Protein AF-A0A955YA47-F1 (afdb_monomer)

pLDDT: mean 92.35, std 8.08, range [53.62, 98.0]

Foldseek 3Di:
DDFDFPQKDFDAWQDDDPQKTKTWIAGVVRHIKIKIWGNDLADDPVRQVVQVVVLVVQCVPPDPPRWHWDDWGAGHNRIIITITHDDDHDPVVD

Secondary structure (DSSP, 8-state):
-----TTEEEEEEEEEETTEEEEEEEETT--EEEEEEESSSS--HHHHHHHHHHHHHHHH---TTSPPEEEEEEETTTEEEEEE---S--GGG-

Structure (mmCIF, N/CA/C/O backbone):
data_AF-A0A955YA47-F1
#
_entry.id   AF-A0A955YA47-F1
#
loop_
_atom_site.group_PDB
_atom_site.id
_atom_site.type_symbol
_atom_site.label_atom_id
_atom_site.label_alt_id
_atom_site.label_comp_id
_atom_site.label_asym_id
_atom_site.label_entity_id
_atom_site.label_seq_id
_atom_site.pdbx_PDB_ins_code
_atom_site.Cartn_x
_atom_site.Cartn_y
_atom_site.Cartn_z
_atom_site.occupancy
_atom_site.B_iso_or_equiv
_atom_site.auth_seq_id
_atom_site.auth_comp_id
_atom_site.auth_asym_id
_atom_site.auth_atom_id
_atom_site.pdbx_PDB_model_num
ATOM 1 N N . MET A 1 1 ? 14.427 5.284 -3.177 1.00 75.25 1 MET A N 1
ATOM 2 C CA . MET A 1 1 ? 13.703 5.385 -4.463 1.00 75.25 1 MET A CA 1
ATOM 3 C C . MET A 1 1 ? 12.269 4.958 -4.212 1.00 75.25 1 MET A C 1
ATOM 5 O O . MET A 1 1 ? 12.086 4.001 -3.468 1.00 75.25 1 MET A O 1
ATOM 9 N N . PHE A 1 2 ? 11.280 5.683 -4.733 1.00 89.94 2 PHE A N 1
ATOM 10 C CA . PHE A 1 2 ? 9.874 5.306 -4.567 1.00 89.94 2 PHE A CA 1
ATOM 11 C C . PHE A 1 2 ? 9.487 4.155 -5.508 1.00 89.94 2 PHE A C 1
ATOM 13 O O . PHE A 1 2 ? 10.108 4.028 -6.567 1.00 89.94 2 PHE A O 1
ATOM 20 N N . PRO A 1 3 ? 8.506 3.312 -5.135 1.00 91.69 3 PRO A N 1
ATOM 21 C CA . PRO A 1 3 ? 7.986 2.297 -6.041 1.00 91.69 3 PRO A CA 1
ATOM 22 C C . PRO A 1 3 ? 7.235 2.957 -7.201 1.00 91.69 3 PRO A C 1
ATOM 24 O O . PRO A 1 3 ? 6.561 3.971 -7.017 1.00 91.69 3 PRO A O 1
ATOM 27 N N . ASP A 1 4 ? 7.339 2.357 -8.383 1.00 94.25 4 ASP A N 1
ATOM 28 C CA . ASP A 1 4 ? 6.528 2.719 -9.543 1.00 94.25 4 ASP A CA 1
ATOM 29 C C . ASP A 1 4 ? 5.209 1.947 -9.478 1.00 94.25 4 ASP A C 1
ATOM 31 O O . ASP A 1 4 ? 5.168 0.758 -9.795 1.00 94.25 4 ASP A O 1
ATOM 35 N N . VAL A 1 5 ? 4.158 2.603 -8.981 1.00 96.31 5 VAL A N 1
ATOM 36 C CA . VAL A 1 5 ? 2.820 2.020 -8.841 1.00 96.31 5 VAL A CA 1
ATOM 37 C C . VAL A 1 5 ? 1.913 2.642 -9.907 1.00 96.31 5 VAL A C 1
ATOM 39 O O . VAL A 1 5 ? 1.643 3.843 -9.834 1.00 96.31 5 VAL A O 1
ATOM 42 N N . PRO A 1 6 ? 1.414 1.863 -10.885 1.00 96.00 6 PRO A N 1
ATOM 43 C CA . PRO A 1 6 ? 0.661 2.406 -12.011 1.00 96.00 6 PRO A CA 1
ATOM 44 C C . PRO A 1 6 ? -0.543 3.250 -11.584 1.00 96.00 6 PRO A C 1
ATOM 46 O O . PRO A 1 6 ? -1.386 2.797 -10.810 1.00 96.00 6 PRO A O 1
ATOM 49 N N . GLY A 1 7 ? -0.633 4.470 -12.118 1.00 96.81 7 GLY A N 1
ATOM 50 C CA . GLY A 1 7 ? -1.716 5.411 -11.813 1.00 96.81 7 GLY A CA 1
ATOM 51 C C . GLY A 1 7 ? -1.551 6.179 -10.499 1.00 96.81 7 GLY A C 1
ATOM 52 O O . GLY A 1 7 ? -2.488 6.866 -10.097 1.00 96.81 7 GLY A O 1
ATOM 53 N N . TYR A 1 8 ? -0.388 6.084 -9.842 1.00 97.56 8 TYR A N 1
ATOM 54 C CA . TYR A 1 8 ? -0.103 6.799 -8.602 1.00 97.56 8 TYR A CA 1
ATOM 55 C C . TYR A 1 8 ? 1.245 7.495 -8.625 1.00 97.56 8 TYR A C 1
ATOM 57 O O . TYR A 1 8 ? 2.250 6.960 -9.090 1.00 97.56 8 TYR A O 1
ATOM 65 N N . ARG A 1 9 ? 1.282 8.670 -8.005 1.00 97.81 9 ARG A N 1
ATOM 66 C CA . ARG A 1 9 ? 2.508 9.421 -7.765 1.00 97.81 9 ARG A CA 1
ATOM 67 C C . ARG A 1 9 ? 2.838 9.390 -6.281 1.00 97.81 9 ARG A C 1
ATOM 69 O O . ARG A 1 9 ? 2.174 10.038 -5.472 1.00 97.81 9 ARG A O 1
ATOM 76 N N . VAL A 1 10 ? 3.872 8.631 -5.929 1.00 97.44 10 VAL A N 1
ATOM 77 C CA . VAL A 1 10 ? 4.361 8.504 -4.550 1.00 97.44 10 VAL A CA 1
ATOM 78 C C . VAL A 1 10 ? 5.076 9.786 -4.122 1.00 97.44 10 VAL A C 1
ATOM 80 O O . VAL A 1 10 ? 5.903 10.313 -4.865 1.00 97.44 10 VAL A O 1
ATOM 83 N N . GLN A 1 11 ? 4.750 10.289 -2.931 1.00 96.75 11 GLN A N 1
ATOM 84 C CA . GLN A 1 11 ? 5.234 11.578 -2.424 1.00 96.75 11 GLN A CA 1
ATOM 85 C C . GLN A 1 11 ? 6.151 11.431 -1.207 1.00 96.75 11 GLN A C 1
ATOM 87 O O . GLN A 1 11 ? 7.174 12.104 -1.122 1.00 96.75 11 GLN A O 1
ATOM 92 N N . GLU A 1 12 ? 5.795 10.563 -0.260 1.00 95.81 12 GLU A N 1
ATOM 93 C CA . GLU A 1 12 ? 6.459 10.489 1.046 1.00 95.81 12 GLU A CA 1
ATOM 94 C C . GLU A 1 12 ? 6.369 9.072 1.620 1.00 95.81 12 GLU A C 1
ATOM 96 O O . GLU A 1 12 ? 5.342 8.409 1.489 1.00 95.81 12 GLU A O 1
ATOM 101 N N . CYS A 1 13 ? 7.431 8.608 2.282 1.00 94.94 13 CYS A N 1
ATOM 102 C CA . CYS A 1 13 ? 7.397 7.397 3.099 1.00 94.94 13 CYS A CA 1
ATOM 103 C C . CYS A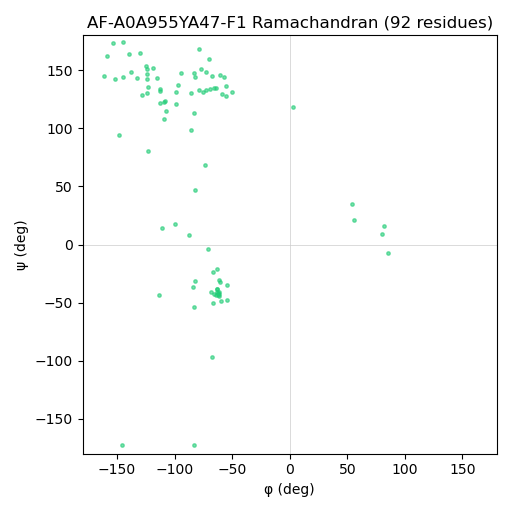 1 13 ? 6.841 7.740 4.484 1.00 94.94 13 CYS A C 1
ATOM 105 O O . CYS A 1 13 ? 7.492 8.450 5.243 1.00 94.94 13 CYS A O 1
ATOM 107 N N . LEU A 1 14 ? 5.654 7.228 4.809 1.00 93.44 14 LEU A N 1
ATOM 108 C CA . LEU A 1 14 ? 4.991 7.476 6.090 1.00 93.44 14 LEU A CA 1
ATOM 109 C C . LEU A 1 14 ? 5.483 6.529 7.182 1.00 93.44 14 LEU A C 1
ATOM 111 O O . LEU A 1 14 ? 5.561 6.920 8.341 1.00 93.44 14 LEU A O 1
ATOM 115 N N . HIS A 1 15 ? 5.765 5.271 6.832 1.00 91.88 15 HIS A N 1
ATOM 116 C CA . HIS A 1 15 ? 6.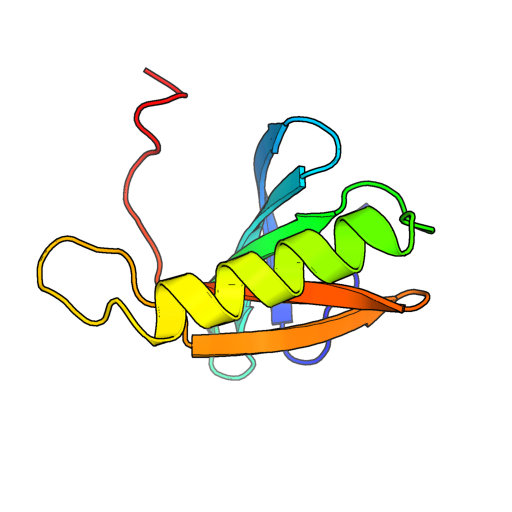177 4.263 7.804 1.00 91.88 15 HIS A CA 1
ATOM 117 C C . HIS A 1 15 ? 6.875 3.077 7.136 1.00 91.88 15 HIS A C 1
ATOM 119 O O . HIS A 1 15 ? 6.463 2.636 6.062 1.00 91.88 15 HIS A O 1
ATOM 125 N N . THR A 1 16 ? 7.861 2.507 7.827 1.00 92.31 16 THR A N 1
ATOM 126 C CA . THR A 1 16 ? 8.584 1.305 7.398 1.00 92.31 16 THR A CA 1
ATOM 127 C C . THR A 1 16 ? 8.576 0.279 8.522 1.00 92.31 16 THR A C 1
ATOM 129 O O . THR A 1 16 ? 8.962 0.585 9.647 1.00 92.31 16 THR A O 1
ATOM 132 N N . SER A 1 17 ? 8.165 -0.946 8.207 1.00 90.06 17 SER A N 1
ATOM 133 C CA . SER A 1 17 ? 8.190 -2.099 9.108 1.00 90.06 17 SER A CA 1
ATOM 134 C C . SER A 1 17 ? 8.426 -3.345 8.265 1.00 90.06 17 SER A C 1
ATOM 136 O O . SER A 1 17 ? 7.487 -3.880 7.685 1.00 90.06 17 SER A O 1
ATOM 138 N N . ASP A 1 18 ? 9.689 -3.753 8.131 1.00 88.38 18 ASP A N 1
ATOM 139 C CA . ASP A 1 18 ? 10.115 -4.799 7.195 1.00 88.38 18 ASP A CA 1
ATOM 140 C C . ASP A 1 18 ? 9.259 -6.085 7.309 1.00 88.38 18 ASP A C 1
ATOM 142 O O . ASP A 1 18 ? 9.004 -6.548 8.423 1.00 88.38 18 ASP A O 1
ATOM 146 N N . PRO A 1 19 ? 8.761 -6.654 6.189 1.00 93.50 19 PRO A N 1
ATOM 147 C CA . PRO A 1 19 ? 8.998 -6.260 4.794 1.00 93.50 19 PRO A CA 1
ATOM 148 C C . PRO A 1 19 ? 8.045 -5.183 4.261 1.00 93.50 19 PRO A C 1
ATOM 150 O O . PRO A 1 19 ? 8.024 -4.923 3.063 1.00 93.50 19 PRO A O 1
ATOM 153 N N . ARG A 1 20 ? 7.215 -4.573 5.103 1.00 94.94 20 ARG A N 1
ATOM 154 C CA . ARG A 1 20 ? 6.115 -3.676 4.731 1.00 94.94 20 ARG A CA 1
ATOM 155 C C . ARG A 1 20 ? 6.550 -2.214 4.756 1.00 94.94 20 ARG A C 1
ATOM 157 O O . ARG A 1 20 ? 7.356 -1.779 5.578 1.00 94.94 20 ARG A O 1
ATOM 164 N N . ILE A 1 21 ? 5.963 -1.431 3.866 1.00 95.56 21 ILE A N 1
ATOM 165 C CA . ILE A 1 21 ? 6.202 0.006 3.770 1.00 95.56 21 ILE A CA 1
ATOM 166 C C . ILE A 1 21 ? 4.914 0.723 3.373 1.00 95.56 21 ILE A C 1
ATOM 168 O O . ILE A 1 21 ? 4.094 0.187 2.622 1.00 95.56 21 ILE A O 1
ATOM 172 N N . VAL A 1 22 ? 4.721 1.918 3.925 1.00 95.56 22 VAL A N 1
ATOM 173 C CA . VAL A 1 22 ? 3.525 2.739 3.742 1.00 95.56 22 VAL A CA 1
ATOM 174 C C . VAL A 1 22 ? 3.933 4.099 3.200 1.00 95.56 22 VAL A C 1
ATOM 176 O O .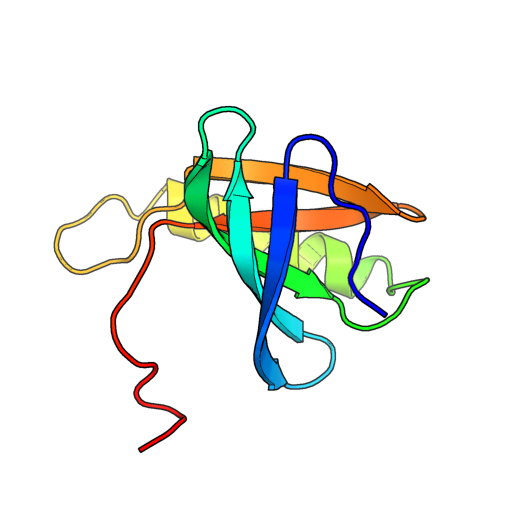 VAL A 1 22 ? 4.807 4.759 3.763 1.00 95.56 22 VAL A O 1
ATOM 179 N N . TYR A 1 23 ? 3.269 4.537 2.137 1.00 96.12 23 TYR A N 1
ATOM 180 C CA . TYR A 1 23 ? 3.540 5.799 1.469 1.00 96.12 23 TYR A CA 1
ATOM 181 C C . TYR A 1 23 ? 2.309 6.694 1.390 1.00 96.12 23 TYR A C 1
ATOM 183 O O . TYR A 1 23 ? 1.197 6.217 1.169 1.00 96.12 23 TYR A O 1
ATOM 191 N N . ARG A 1 24 ? 2.535 8.005 1.464 1.00 96.62 24 ARG A N 1
ATOM 192 C CA . ARG A 1 24 ? 1.603 9.018 0.966 1.00 96.62 24 ARG A CA 1
ATOM 193 C C . ARG A 1 24 ? 1.762 9.103 -0.546 1.00 96.62 24 ARG A C 1
ATOM 195 O O . ARG A 1 24 ? 2.888 9.192 -1.047 1.00 96.62 24 ARG A O 1
ATOM 202 N N . ALA A 1 25 ? 0.651 9.106 -1.262 1.00 97.69 25 ALA A N 1
ATOM 203 C CA . ALA A 1 25 ? 0.633 9.282 -2.703 1.00 97.69 25 ALA A CA 1
ATOM 204 C C . ALA A 1 25 ? -0.608 10.071 -3.127 1.00 97.69 25 ALA A C 1
ATOM 206 O O . ALA A 1 25 ? -1.489 10.368 -2.319 1.00 97.69 25 ALA A O 1
ATOM 207 N N . VAL A 1 26 ? -0.669 10.386 -4.412 1.00 97.81 26 VAL A N 1
ATOM 208 C CA . VAL A 1 26 ? -1.894 10.835 -5.072 1.00 97.81 26 VAL A CA 1
ATOM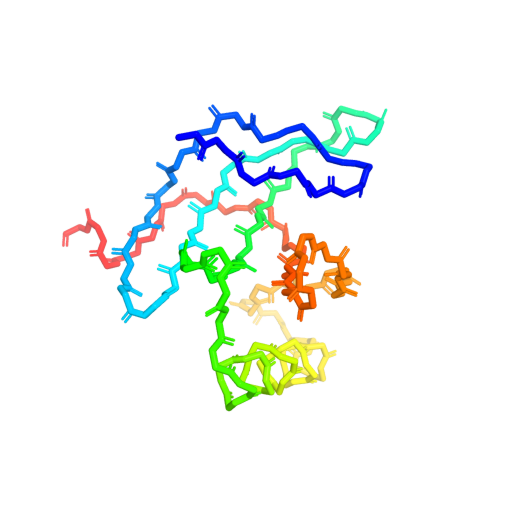 209 C C . VAL A 1 26 ? -2.195 9.935 -6.261 1.00 97.81 26 VAL A C 1
ATOM 211 O O . VAL A 1 26 ? -1.270 9.347 -6.831 1.00 97.8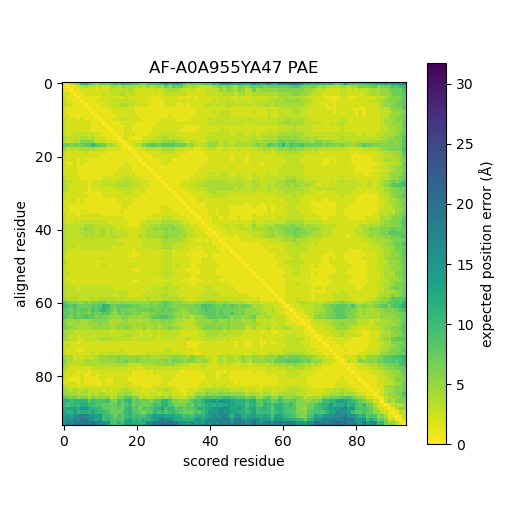1 26 VAL A O 1
ATOM 214 N N . ASP A 1 27 ? -3.471 9.792 -6.603 1.00 97.44 27 ASP A N 1
ATOM 215 C CA . ASP A 1 27 ? -3.890 9.103 -7.824 1.00 97.44 27 ASP A CA 1
ATOM 216 C C . ASP A 1 27 ? -3.836 10.025 -9.060 1.00 97.44 27 ASP A C 1
ATOM 218 O O . ASP A 1 27 ? -3.302 11.134 -9.006 1.00 97.44 27 ASP A O 1
ATOM 222 N N . ALA A 1 28 ? -4.351 9.544 -10.194 1.00 95.88 28 ALA A N 1
ATOM 223 C CA . ALA A 1 28 ? -4.373 10.282 -11.457 1.00 95.88 28 ALA A CA 1
ATOM 224 C C . ALA A 1 28 ? -5.217 11.572 -11.422 1.00 95.88 28 ALA A C 1
ATOM 226 O O . ALA A 1 28 ? -4.979 12.458 -12.238 1.00 95.88 28 ALA A O 1
ATOM 227 N N . ASP A 1 29 ? -6.154 11.686 -10.478 1.00 96.94 29 ASP A N 1
ATOM 228 C CA . ASP A 1 29 ? -7.020 12.853 -10.282 1.00 96.94 29 ASP A CA 1
ATOM 229 C C . ASP A 1 29 ? -6.501 13.759 -9.142 1.00 96.94 29 ASP A C 1
ATOM 231 O O . ASP A 1 29 ? -7.248 14.563 -8.583 1.00 96.94 29 ASP A O 1
ATOM 235 N N . ASP A 1 30 ? -5.229 13.595 -8.751 1.00 96.75 30 ASP A N 1
ATOM 236 C CA . ASP A 1 30 ? -4.574 14.251 -7.610 1.00 96.75 30 ASP A CA 1
ATOM 237 C C . ASP A 1 30 ? -5.287 14.030 -6.255 1.00 96.75 30 ASP A C 1
ATOM 239 O O . ASP A 1 30 ? -5.060 14.761 -5.282 1.00 96.75 30 ASP A O 1
ATOM 243 N N . ARG A 1 31 ? -6.118 12.985 -6.132 1.00 96.69 31 ARG A N 1
ATOM 244 C CA . ARG A 1 31 ? -6.774 12.660 -4.860 1.00 96.69 31 ARG A CA 1
ATOM 245 C C . ARG A 1 31 ? -5.759 12.018 -3.915 1.00 96.69 31 ARG A C 1
ATOM 247 O O . ARG A 1 31 ? -5.055 11.087 -4.317 1.00 96.69 31 ARG A O 1
ATOM 254 N N . PRO A 1 32 ? -5.663 12.483 -2.655 1.00 96.75 32 PRO A N 1
ATOM 255 C CA . PRO A 1 32 ? -4.731 11.912 -1.695 1.00 96.75 32 PRO A CA 1
ATOM 256 C C . PRO A 1 32 ? -5.121 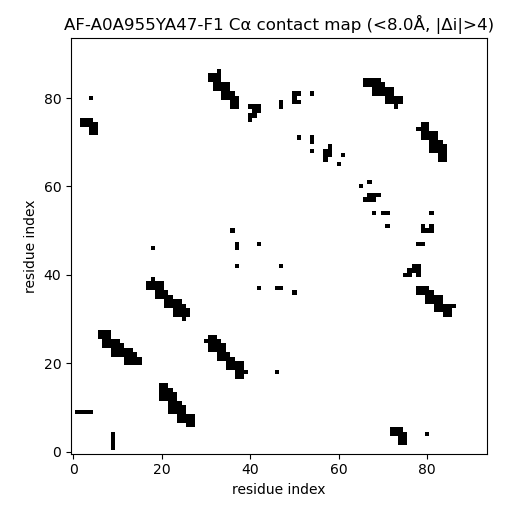10.470 -1.375 1.00 96.75 32 PRO A C 1
ATOM 258 O O . PRO A 1 32 ? -6.282 10.178 -1.095 1.00 96.75 32 PRO A O 1
ATOM 261 N N . VAL A 1 33 ? -4.129 9.585 -1.366 1.00 97.19 33 VAL A N 1
ATOM 262 C CA . VAL A 1 33 ? -4.276 8.172 -1.006 1.00 97.19 33 VAL A CA 1
ATOM 263 C C . VAL A 1 33 ? -3.093 7.713 -0.160 1.00 97.19 33 VAL A C 1
ATOM 265 O O . VAL A 1 33 ? -2.031 8.346 -0.127 1.00 97.19 33 VAL A O 1
ATOM 268 N N . VAL A 1 34 ? -3.257 6.569 0.499 1.00 96.81 34 VAL A N 1
ATOM 269 C CA . VAL A 1 34 ? -2.149 5.854 1.135 1.00 96.81 34 VAL A CA 1
ATOM 270 C C . VAL A 1 34 ? -1.903 4.537 0.413 1.00 96.81 34 VAL A C 1
ATOM 272 O O . VAL A 1 34 ? -2.834 3.791 0.116 1.00 96.81 34 VAL A O 1
ATOM 275 N N . LEU A 1 35 ? -0.633 4.249 0.131 1.00 97.25 35 LEU A N 1
ATOM 276 C CA . LEU A 1 35 ? -0.199 2.999 -0.481 1.00 97.25 35 LEU A CA 1
ATOM 277 C C . LEU A 1 35 ? 0.543 2.153 0.544 1.00 97.25 35 LEU A C 1
ATOM 279 O O . LEU A 1 35 ? 1.564 2.584 1.074 1.00 97.25 35 LEU A O 1
ATOM 283 N N . LYS A 1 36 ? 0.077 0.927 0.778 1.00 96.62 36 LYS A N 1
ATOM 284 C CA . LYS A 1 36 ? 0.804 -0.079 1.562 1.00 96.62 36 LYS A CA 1
ATOM 285 C C . LYS A 1 36 ? 1.332 -1.171 0.641 1.00 96.62 36 LYS A C 1
ATOM 287 O O . LYS A 1 36 ? 0.557 -1.800 -0.069 1.00 96.62 36 LYS A O 1
ATOM 292 N N . THR A 1 37 ? 2.637 -1.410 0.667 1.00 97.38 37 THR A N 1
ATOM 293 C CA . THR A 1 37 ? 3.325 -2.377 -0.204 1.00 97.38 37 THR A CA 1
ATOM 294 C C . THR A 1 37 ? 4.490 -3.046 0.534 1.00 97.38 37 THR A C 1
ATOM 296 O O . THR A 1 37 ? 4.658 -2.869 1.742 1.00 97.38 37 THR A O 1
ATOM 299 N N . LEU A 1 38 ? 5.286 -3.834 -0.186 1.00 96.50 38 LEU A N 1
ATOM 300 C CA . LEU A 1 38 ? 6.520 -4.446 0.286 1.00 96.50 38 LEU A CA 1
ATOM 301 C C . LEU A 1 38 ? 7.746 -3.618 -0.124 1.00 96.50 38 LEU A C 1
ATOM 303 O O . LEU A 1 38 ? 7.824 -3.146 -1.259 1.00 96.50 38 LEU A O 1
ATOM 307 N N . SER A 1 39 ? 8.686 -3.463 0.809 1.00 94.62 39 SER A N 1
ATOM 308 C CA . 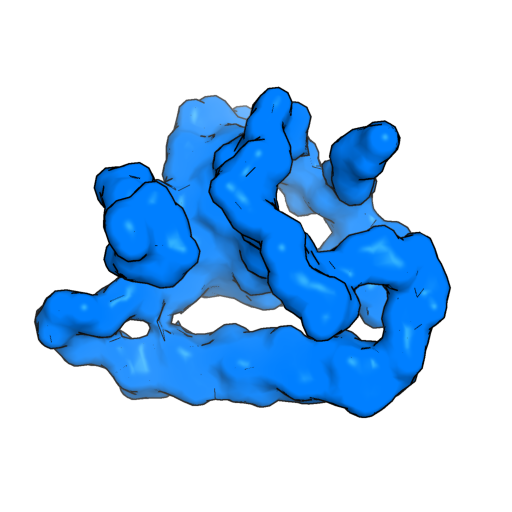SER A 1 39 ? 9.974 -2.777 0.656 1.00 94.62 39 SER A CA 1
ATOM 309 C C . SER A 1 39 ? 10.920 -3.488 -0.332 1.00 94.62 39 SER A C 1
ATOM 311 O O . SER A 1 39 ? 11.518 -2.808 -1.172 1.00 94.62 39 SER A O 1
ATOM 313 N N . PRO A 1 40 ? 11.048 -4.834 -0.327 1.00 92.56 40 PRO A N 1
ATOM 314 C CA . PRO A 1 40 ? 11.892 -5.523 -1.296 1.00 92.56 40 PRO A CA 1
ATOM 315 C C . PRO A 1 40 ? 11.390 -5.359 -2.734 1.00 92.56 40 PRO A C 1
ATOM 317 O O . PRO A 1 40 ? 10.218 -5.588 -3.031 1.00 92.56 40 PRO A O 1
ATOM 320 N N . ARG A 1 41 ? 12.313 -5.065 -3.661 1.00 88.94 41 ARG A N 1
ATOM 321 C CA . ARG A 1 41 ? 12.031 -5.058 -5.109 1.00 88.94 41 ARG A CA 1
ATOM 322 C C . ARG A 1 41 ? 11.572 -6.427 -5.619 1.00 88.94 41 ARG A C 1
ATOM 324 O O . ARG A 1 41 ? 10.790 -6.490 -6.556 1.00 88.94 41 ARG A O 1
ATOM 331 N N . TYR A 1 42 ? 12.072 -7.499 -5.010 1.00 92.25 42 TYR A N 1
ATOM 332 C CA . TYR A 1 42 ? 11.731 -8.882 -5.332 1.00 92.25 42 TYR A CA 1
ATOM 333 C C . TYR A 1 42 ? 11.205 -9.558 -4.061 1.00 92.25 42 TYR A C 1
ATOM 335 O O . TYR A 1 42 ? 11.980 -10.198 -3.346 1.00 92.25 42 TYR A O 1
ATOM 343 N N . PRO A 1 43 ? 9.925 -9.345 -3.713 1.00 92.88 43 PRO A N 1
ATOM 344 C CA . PRO A 1 43 ? 9.352 -9.908 -2.500 1.00 92.88 43 PRO A CA 1
ATOM 345 C C . PRO A 1 43 ? 9.197 -11.424 -2.606 1.00 92.88 43 PRO A C 1
ATOM 347 O O . PRO A 1 43 ? 9.112 -11.997 -3.698 1.00 92.88 43 PRO A O 1
ATOM 350 N N . LEU A 1 44 ? 9.090 -12.092 -1.459 1.00 96.12 44 LEU A N 1
ATOM 351 C CA . LEU A 1 44 ? 8.743 -13.503 -1.456 1.00 96.12 44 LEU A CA 1
ATOM 352 C C . LEU A 1 44 ? 7.265 -13.659 -1.813 1.00 96.12 44 LEU A C 1
ATOM 354 O O . LEU A 1 44 ? 6.417 -12.845 -1.445 1.00 96.12 44 LEU A O 1
ATOM 358 N N . ARG A 1 45 ? 6.925 -14.770 -2.476 1.00 95.88 45 ARG A N 1
ATOM 359 C CA . ARG A 1 45 ? 5.529 -15.078 -2.836 1.00 95.88 45 ARG A CA 1
ATOM 360 C C . ARG A 1 45 ? 4.592 -15.064 -1.627 1.00 95.88 45 ARG A C 1
ATOM 362 O O . ARG A 1 45 ? 3.442 -14.657 -1.757 1.00 95.88 45 ARG A O 1
ATOM 369 N N . ARG A 1 46 ? 5.091 -15.492 -0.461 1.00 96.75 46 ARG A N 1
ATOM 370 C CA . ARG A 1 46 ? 4.335 -15.461 0.798 1.00 96.75 46 ARG A CA 1
ATOM 371 C C . ARG A 1 46 ? 3.988 -14.032 1.225 1.00 96.75 46 ARG A C 1
ATOM 373 O O . ARG A 1 46 ? 2.848 -13.794 1.593 1.00 96.75 46 ARG A O 1
ATOM 380 N N . ASP A 1 47 ? 4.909 -13.083 1.073 1.00 96.75 47 ASP A N 1
ATOM 381 C CA . ASP A 1 47 ? 4.702 -11.691 1.486 1.00 96.75 47 ASP A CA 1
ATOM 382 C C . ASP A 1 47 ? 3.651 -11.023 0.585 1.00 96.75 47 ASP A C 1
ATOM 384 O O . ASP A 1 47 ? 2.744 -10.334 1.053 1.00 96.75 47 ASP A O 1
ATOM 388 N N . VAL A 1 48 ? 3.711 -11.297 -0.724 1.00 97.44 48 VAL A N 1
ATOM 389 C CA . VAL A 1 48 ? 2.695 -10.853 -1.695 1.00 97.44 48 VAL A CA 1
ATOM 390 C C . VAL A 1 48 ? 1.325 -11.450 -1.362 1.00 97.44 48 VAL A C 1
ATOM 392 O O . VAL A 1 48 ? 0.314 -10.745 -1.383 1.00 97.44 48 VAL A O 1
ATOM 395 N N . ALA A 1 49 ? 1.274 -12.743 -1.027 1.00 97.38 49 ALA A N 1
ATOM 396 C CA . ALA A 1 49 ? 0.038 -13.411 -0.628 1.00 97.38 49 ALA A CA 1
ATOM 397 C C . ALA A 1 49 ? -0.545 -12.824 0.668 1.00 97.38 49 ALA A C 1
ATOM 399 O O . ALA A 1 49 ? -1.761 -12.657 0.767 1.00 97.38 49 ALA A O 1
ATOM 400 N N . GLU A 1 50 ? 0.296 -12.458 1.636 1.00 97.06 50 GLU A N 1
ATOM 401 C CA . GLU A 1 50 ? -0.135 -11.790 2.864 1.00 97.06 50 GLU A CA 1
ATOM 402 C C . GLU A 1 50 ? -0.747 -10.414 2.601 1.00 97.06 50 GLU A C 1
ATOM 404 O O . GLU A 1 50 ? -1.794 -10.109 3.171 1.00 97.06 50 GLU A O 1
ATOM 409 N N . ILE A 1 51 ? -0.149 -9.601 1.723 1.00 97.00 51 ILE A N 1
ATOM 410 C CA . ILE A 1 51 ? -0.721 -8.302 1.341 1.00 97.00 51 ILE A CA 1
ATOM 411 C C . ILE A 1 51 ? -2.082 -8.485 0.654 1.00 97.00 51 ILE A C 1
ATOM 413 O O . ILE A 1 51 ? -3.045 -7.797 0.993 1.00 97.00 51 ILE A O 1
ATOM 417 N N . ARG A 1 52 ? -2.212 -9.454 -0.262 1.00 97.62 52 ARG A N 1
ATOM 418 C CA . ARG A 1 52 ? -3.506 -9.762 -0.900 1.00 97.62 52 ARG A CA 1
ATOM 419 C C . ARG A 1 52 ? -4.546 -10.231 0.117 1.00 97.62 52 ARG A C 1
ATOM 421 O O . ARG A 1 52 ? -5.697 -9.803 0.061 1.00 97.62 52 ARG A O 1
ATOM 428 N N . ARG A 1 53 ? -4.149 -11.083 1.067 1.00 97.31 53 ARG A N 1
ATOM 429 C CA . ARG A 1 53 ? -5.026 -11.543 2.151 1.00 97.31 53 ARG A CA 1
ATOM 430 C C . ARG A 1 53 ? -5.486 -10.380 3.026 1.00 97.31 53 ARG A C 1
ATOM 432 O O . ARG A 1 53 ? -6.657 -10.330 3.386 1.00 97.31 53 ARG A O 1
ATOM 439 N N . GLU A 1 54 ? -4.589 -9.457 3.359 1.00 95.69 54 GLU A N 1
ATOM 440 C CA . GLU A 1 54 ? -4.918 -8.253 4.122 1.00 95.69 54 GLU A CA 1
ATOM 441 C C . GLU A 1 54 ? -5.956 -7.393 3.395 1.00 95.69 54 GLU A C 1
ATOM 443 O O . GLU A 1 54 ? -6.978 -7.054 3.990 1.00 95.69 54 GLU A O 1
ATOM 448 N N . PHE A 1 55 ? -5.751 -7.121 2.102 1.00 97.19 55 PHE A N 1
ATOM 449 C CA . PHE A 1 55 ? -6.730 -6.404 1.285 1.00 97.19 55 PHE A CA 1
ATOM 450 C C . PHE A 1 55 ? -8.109 -7.073 1.323 1.00 97.19 55 PHE A C 1
ATOM 452 O O . PHE A 1 55 ? -9.112 -6.406 1.570 1.00 97.19 55 PHE A O 1
ATOM 459 N N . GLU A 1 56 ? -8.170 -8.392 1.130 1.00 96.81 56 GLU A N 1
ATOM 460 C CA . GLU A 1 56 ? -9.436 -9.129 1.136 1.00 96.81 56 GLU A CA 1
ATOM 461 C C . GLU A 1 56 ? -10.155 -9.069 2.487 1.00 96.81 56 GLU A C 1
ATOM 463 O O . GLU A 1 56 ? -11.380 -8.941 2.526 1.00 96.81 56 GLU A O 1
ATOM 468 N N . LEU A 1 57 ? -9.414 -9.134 3.595 1.00 95.12 57 LEU A N 1
ATOM 469 C CA . LEU A 1 57 ? -9.987 -9.006 4.934 1.00 95.12 57 LEU A CA 1
ATOM 470 C C . LEU A 1 57 ? -10.532 -7.595 5.171 1.00 95.12 57 LEU A C 1
ATOM 472 O O . LEU A 1 57 ? -11.693 -7.451 5.554 1.00 95.12 57 LEU A O 1
ATOM 476 N N . MET A 1 58 ? -9.733 -6.562 4.893 1.00 94.00 58 MET A N 1
ATOM 477 C CA . MET A 1 58 ? -10.146 -5.167 5.074 1.00 94.00 58 MET A CA 1
ATOM 478 C C . MET A 1 58 ? -11.344 -4.813 4.189 1.00 94.00 58 MET A C 1
ATOM 480 O O . MET A 1 58 ? -12.295 -4.192 4.655 1.00 94.00 58 MET A O 1
ATOM 484 N N . ARG A 1 59 ? -11.364 -5.293 2.939 1.00 94.38 59 ARG A N 1
ATOM 485 C CA . ARG A 1 59 ? -12.483 -5.089 2.009 1.00 94.38 59 ARG A CA 1
ATOM 486 C C . ARG A 1 59 ? -13.795 -5.694 2.514 1.00 94.38 59 ARG A C 1
ATOM 488 O O . ARG A 1 59 ? -14.855 -5.188 2.158 1.00 94.38 59 ARG A O 1
ATOM 495 N N . ARG A 1 60 ? -13.745 -6.778 3.297 1.00 93.62 60 ARG A N 1
ATOM 496 C CA . ARG A 1 60 ? -14.931 -7.419 3.899 1.00 93.62 60 ARG A CA 1
ATOM 497 C C . ARG A 1 60 ? -15.383 -6.721 5.185 1.00 93.62 60 ARG A C 1
ATOM 499 O O . ARG A 1 60 ? -16.576 -6.686 5.464 1.00 93.62 60 ARG A O 1
ATOM 506 N N . LEU A 1 61 ? -14.453 -6.145 5.944 1.00 90.62 61 LEU A N 1
ATOM 507 C CA . LEU A 1 61 ? -14.677 -5.454 7.221 1.00 90.62 61 LEU A CA 1
ATOM 508 C C . LEU A 1 61 ? -15.143 -3.994 7.034 1.00 90.62 61 LEU A C 1
ATOM 510 O O . LEU A 1 61 ? -14.629 -3.085 7.682 1.00 90.62 61 LEU A O 1
ATOM 514 N N . ARG A 1 62 ? -16.127 -3.747 6.156 1.00 84.19 62 ARG A N 1
ATOM 515 C CA . ARG A 1 62 ? -16.680 -2.401 5.893 1.00 84.19 62 ARG A CA 1
ATOM 516 C C . ARG A 1 62 ? -17.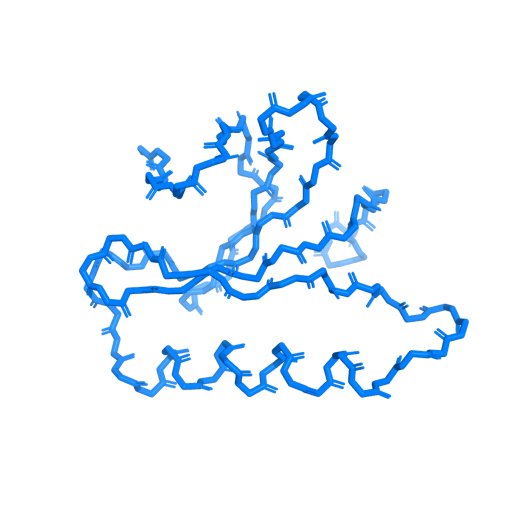571 -1.911 7.040 1.00 84.19 62 ARG A C 1
ATOM 518 O O . ARG A 1 62 ? -18.786 -1.819 6.892 1.00 84.19 62 ARG A O 1
ATOM 525 N N . ILE A 1 63 ? -16.967 -1.635 8.191 1.00 89.62 63 ILE A N 1
ATOM 526 C CA . ILE A 1 63 ? -17.643 -1.156 9.402 1.00 89.62 63 ILE A CA 1
ATOM 527 C C . ILE A 1 63 ? -17.114 0.225 9.820 1.00 89.62 63 ILE A C 1
ATOM 529 O O . ILE A 1 63 ? -15.951 0.539 9.547 1.00 89.62 63 ILE A O 1
ATOM 533 N N . PRO A 1 64 ? -17.930 1.059 10.495 1.00 87.38 64 PRO A N 1
ATOM 534 C CA . PRO A 1 64 ? -17.480 2.350 11.009 1.00 87.38 64 PRO A CA 1
ATOM 535 C C . PRO A 1 64 ? -16.254 2.214 11.920 1.00 87.38 64 PRO A C 1
ATOM 537 O O . PRO A 1 64 ? -16.200 1.330 12.772 1.00 87.38 64 PRO A O 1
ATOM 540 N N . GLY A 1 65 ? -15.272 3.099 11.743 1.00 84.00 65 GLY A N 1
ATOM 541 C CA . GLY A 1 65 ? -14.029 3.102 12.523 1.00 84.00 65 GLY A CA 1
ATOM 542 C C . GLY A 1 65 ? -12.923 2.179 11.995 1.00 84.00 65 GLY A C 1
ATOM 543 O O . GLY A 1 65 ? -11.798 2.266 12.479 1.00 84.00 65 GLY A O 1
ATOM 544 N N . VAL A 1 66 ? -13.195 1.344 10.984 1.00 86.56 66 VAL A N 1
ATOM 545 C CA . VAL A 1 66 ? -12.166 0.572 10.269 1.00 86.56 66 VAL A CA 1
ATOM 546 C C . VAL A 1 66 ? -11.808 1.279 8.964 1.00 86.56 66 VAL A C 1
ATOM 548 O O . VAL A 1 66 ? -12.687 1.655 8.188 1.00 86.56 66 VAL A O 1
ATOM 551 N N . MET A 1 67 ? -10.505 1.446 8.727 1.00 87.81 67 MET A N 1
ATOM 552 C CA . MET A 1 67 ? -9.974 2.061 7.509 1.00 87.81 67 MET A CA 1
ATOM 553 C C . MET A 1 67 ? -10.422 1.292 6.267 1.00 87.81 67 MET A C 1
ATOM 555 O O . MET A 1 67 ? -10.241 0.074 6.191 1.00 87.81 67 MET A O 1
ATOM 559 N N . GLN A 1 68 ? -10.968 2.008 5.285 1.00 88.69 68 GLN A N 1
ATOM 560 C CA . GLN A 1 68 ? -11.399 1.401 4.035 1.00 88.69 68 GLN A CA 1
ATOM 561 C C . GLN A 1 68 ? -10.236 1.245 3.054 1.00 88.69 68 GLN A C 1
ATOM 563 O O . GLN A 1 68 ? -9.299 2.048 3.000 1.00 88.69 68 GLN A O 1
ATOM 568 N N . VAL A 1 69 ? -10.325 0.180 2.259 1.00 95.12 69 VAL A N 1
ATOM 569 C CA . VAL A 1 69 ? -9.410 -0.107 1.153 1.00 95.12 69 VAL A CA 1
ATOM 570 C C . VAL A 1 69 ? -10.167 0.005 -0.164 1.00 95.12 69 VAL A C 1
ATOM 572 O O . VAL A 1 69 ? -11.251 -0.561 -0.316 1.00 95.12 69 VAL A O 1
ATOM 575 N N . GLU A 1 70 ? -9.595 0.724 -1.126 1.00 94.19 70 GLU A N 1
ATOM 576 C CA . GLU A 1 70 ? -10.209 0.921 -2.440 1.00 94.19 70 GLU A CA 1
ATOM 577 C C . GLU A 1 70 ? -9.926 -0.267 -3.364 1.00 94.19 70 GLU A C 1
ATOM 579 O O . GLU A 1 70 ? -10.840 -0.862 -3.936 1.00 94.19 70 GLU A O 1
ATOM 584 N N . ARG A 1 71 ? -8.642 -0.610 -3.529 1.00 95.94 71 ARG A N 1
ATOM 585 C CA . ARG A 1 71 ? -8.180 -1.640 -4.470 1.00 95.94 71 ARG A CA 1
ATOM 586 C C . ARG A 1 71 ? -6.805 -2.190 -4.100 1.00 95.94 71 ARG A C 1
ATOM 588 O O . ARG A 1 71 ? -6.055 -1.565 -3.355 1.00 95.94 71 ARG A O 1
ATOM 595 N N . CYS A 1 72 ? -6.479 -3.354 -4.654 1.00 97.38 72 CYS A N 1
ATOM 596 C CA . CYS A 1 72 ? -5.138 -3.929 -4.641 1.00 97.38 72 CYS A CA 1
ATOM 597 C C . CYS A 1 72 ? -4.603 -3.932 -6.075 1.00 97.38 72 CYS A C 1
ATOM 599 O O . CYS A 1 72 ? -5.246 -4.488 -6.964 1.00 97.38 72 CYS A O 1
ATOM 601 N N . VAL A 1 73 ? -3.466 -3.276 -6.298 1.00 97.75 73 VAL A N 1
ATOM 602 C CA . VAL A 1 73 ? -2.870 -3.084 -7.626 1.00 97.75 73 VAL A CA 1
ATOM 603 C C . VAL A 1 73 ? -1.537 -3.803 -7.722 1.00 97.75 73 VAL A C 1
ATOM 605 O O . VAL A 1 73 ? -0.783 -3.854 -6.752 1.00 97.75 73 VAL A O 1
ATOM 608 N N . GLU A 1 74 ? -1.249 -4.360 -8.891 1.00 97.19 74 GLU A N 1
ATOM 609 C CA . GLU A 1 74 ? 0.051 -4.959 -9.176 1.00 97.19 74 GLU A CA 1
ATOM 610 C C . GLU A 1 74 ? 1.049 -3.881 -9.584 1.00 97.19 74 GLU A C 1
ATOM 612 O O . GLU A 1 74 ? 0.703 -2.903 -10.247 1.00 97.19 74 GLU A O 1
ATOM 617 N N . HIS A 1 75 ? 2.298 -4.066 -9.180 1.00 95.56 75 HIS A N 1
ATOM 618 C CA . HIS A 1 75 ? 3.406 -3.214 -9.585 1.00 95.56 75 HIS A CA 1
ATOM 619 C C . HIS A 1 75 ? 4.719 -3.995 -9.529 1.00 95.56 75 HIS A C 1
ATOM 621 O O . HIS A 1 75 ? 4.730 -5.153 -9.120 1.00 95.56 75 HIS A O 1
ATOM 627 N N . GLY A 1 76 ? 5.798 -3.376 -10.012 1.00 91.81 76 GLY A N 1
ATOM 628 C CA . GLY A 1 76 ? 7.170 -3.893 -10.110 1.00 91.81 76 GLY A CA 1
ATOM 629 C C . GLY A 1 76 ? 7.437 -5.344 -9.670 1.00 91.81 76 GLY A C 1
ATOM 630 O O . GLY A 1 76 ? 7.334 -5.689 -8.498 1.00 91.81 76 GLY A O 1
ATOM 631 N N . ALA A 1 77 ? 7.898 -6.181 -10.605 1.00 90.56 77 ALA A N 1
ATOM 632 C CA . ALA A 1 77 ? 8.397 -7.537 -10.333 1.00 90.56 77 ALA A CA 1
ATOM 633 C C . ALA A 1 77 ? 7.428 -8.458 -9.548 1.00 90.56 77 ALA A C 1
ATOM 635 O O . ALA A 1 77 ? 7.862 -9.311 -8.773 1.00 90.56 77 ALA A O 1
ATOM 636 N N . GLY A 1 78 ? 6.118 -8.318 -9.782 1.00 91.94 78 GLY A N 1
ATOM 637 C CA . GLY A 1 78 ? 5.084 -9.163 -9.171 1.00 91.94 78 GLY A CA 1
ATOM 638 C C . GLY A 1 78 ? 4.691 -8.744 -7.753 1.00 91.94 78 GLY A C 1
ATOM 639 O O . GLY A 1 78 ? 4.077 -9.530 -7.028 1.00 91.94 78 GLY A O 1
ATOM 640 N N . ASN A 1 79 ? 5.052 -7.526 -7.353 1.00 95.38 79 ASN A N 1
ATOM 641 C CA . ASN A 1 79 ? 4.639 -6.932 -6.095 1.00 95.38 79 ASN A CA 1
ATOM 642 C C . ASN A 1 79 ? 3.202 -6.395 -6.194 1.00 95.38 79 ASN A C 1
ATOM 644 O O . ASN A 1 79 ? 2.598 -6.313 -7.267 1.00 95.38 79 ASN A O 1
ATOM 648 N N . VAL A 1 80 ? 2.634 -6.050 -5.044 1.00 97.75 80 VAL A N 1
ATOM 649 C CA . VAL A 1 80 ? 1.280 -5.516 -4.935 1.00 97.75 80 VAL A CA 1
ATOM 650 C C . VAL A 1 80 ? 1.233 -4.364 -3.947 1.00 97.75 80 VAL A C 1
ATOM 652 O O . VAL A 1 80 ? 1.970 -4.346 -2.963 1.00 97.75 80 VAL A O 1
ATOM 655 N N . ALA A 1 81 ? 0.346 -3.408 -4.194 1.00 98.00 81 ALA A N 1
ATOM 656 C CA . ALA A 1 81 ? 0.059 -2.315 -3.282 1.00 98.00 81 ALA A CA 1
ATOM 657 C C . ALA A 1 81 ? -1.432 -2.296 -2.942 1.00 98.00 81 ALA A C 1
ATOM 659 O O . ALA A 1 81 ? -2.283 -2.435 -3.821 1.00 98.00 81 ALA A O 1
ATOM 660 N N . ILE A 1 82 ? -1.749 -2.123 -1.662 1.00 97.88 82 ILE A N 1
ATOM 661 C CA . ILE A 1 82 ? -3.098 -1.793 -1.203 1.00 97.88 82 ILE A CA 1
ATOM 662 C C . ILE A 1 82 ? -3.248 -0.282 -1.266 1.00 97.88 82 ILE A C 1
ATOM 664 O O . ILE A 1 82 ? -2.404 0.449 -0.749 1.00 97.88 82 ILE A O 1
ATOM 668 N N . VAL A 1 83 ? -4.339 0.161 -1.871 1.00 97.69 83 VAL A N 1
ATOM 669 C CA . VAL A 1 83 ? -4.733 1.562 -1.963 1.00 97.69 83 VAL A CA 1
ATOM 670 C C . VAL A 1 83 ? -5.771 1.809 -0.884 1.00 97.69 83 VAL A C 1
ATOM 672 O O . VAL A 1 83 ? -6.801 1.131 -0.838 1.00 97.69 83 VAL A O 1
ATOM 675 N N . MET A 1 84 ? -5.468 2.742 0.004 1.00 95.62 84 MET A N 1
ATOM 676 C CA . MET A 1 84 ? -6.194 2.989 1.243 1.00 95.62 84 MET A CA 1
ATOM 677 C C . MET A 1 84 ? -6.625 4.453 1.307 1.00 95.62 84 MET A C 1
ATOM 679 O O . MET A 1 84 ? -5.958 5.329 0.742 1.00 95.62 84 MET A O 1
ATOM 683 N N . GLU A 1 85 ? -7.706 4.717 2.038 1.00 92.00 85 GLU A N 1
ATOM 684 C CA . GLU A 1 85 ? -8.094 6.086 2.376 1.00 92.00 85 GLU A CA 1
ATOM 685 C C . GLU A 1 85 ? -6.988 6.790 3.189 1.00 92.00 85 GLU A C 1
ATOM 68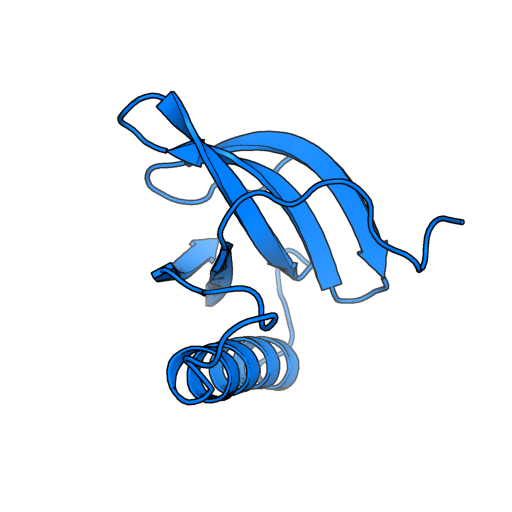7 O O . GLU A 1 85 ? -6.302 6.150 3.998 1.00 92.00 85 GLU A O 1
ATOM 692 N N . PRO A 1 86 ? -6.803 8.112 3.015 1.00 91.19 86 PRO A N 1
ATOM 693 C CA . PRO A 1 86 ? -5.930 8.893 3.879 1.00 91.19 86 PRO A CA 1
ATOM 694 C C . PRO A 1 86 ? -6.334 8.787 5.347 1.00 91.19 86 PRO A C 1
ATOM 696 O O . PRO A 1 86 ? -7.512 8.789 5.695 1.00 91.19 86 PRO A O 1
ATOM 699 N N . PHE A 1 87 ? -5.338 8.786 6.226 1.00 84.62 87 PHE A N 1
ATOM 700 C CA . PHE A 1 87 ? -5.539 8.840 7.669 1.00 84.62 87 PHE A CA 1
ATOM 701 C C . PHE A 1 87 ? -4.675 9.930 8.297 1.00 84.62 87 PHE A C 1
ATOM 703 O O . PHE A 1 87 ? -3.750 10.445 7.672 1.00 84.62 87 PHE A O 1
ATOM 710 N N . GLY A 1 88 ? -4.995 10.280 9.546 1.00 79.06 88 GLY A N 1
ATOM 711 C CA . GLY A 1 88 ? -4.251 11.270 10.323 1.00 79.06 88 GLY A CA 1
ATOM 712 C C . GLY A 1 88 ? -2.843 10.788 10.678 1.00 79.06 88 GLY A C 1
ATOM 713 O O . GLY A 1 88 ? -1.905 10.922 9.898 1.00 79.06 88 GLY A O 1
ATOM 714 N N . ARG A 1 89 ? -2.668 10.236 11.882 1.00 74.75 89 ARG A N 1
ATOM 715 C CA . ARG A 1 89 ? -1.381 9.694 12.345 1.00 74.75 89 ARG A CA 1
ATOM 716 C C . ARG A 1 89 ? -1.539 8.243 12.770 1.00 74.75 89 ARG A C 1
ATOM 718 O O . ARG A 1 89 ? -2.549 7.879 13.365 1.00 74.75 89 ARG A O 1
ATOM 725 N N . SER A 1 90 ? -0.529 7.429 12.475 1.00 71.25 90 SER A N 1
ATOM 726 C CA . SER A 1 90 ? -0.444 6.079 13.033 1.00 71.25 90 SER A CA 1
ATOM 727 C C . SER A 1 90 ? -0.156 6.164 14.529 1.00 71.25 90 SER A C 1
ATOM 729 O O . SER A 1 90 ? 0.750 6.889 14.937 1.00 71.25 90 SER A O 1
ATOM 731 N N . LEU A 1 91 ? -0.885 5.391 15.334 1.00 73.94 91 LEU A N 1
ATOM 732 C CA . LEU A 1 91 ? -0.635 5.277 16.775 1.00 73.94 91 LEU A CA 1
ATOM 733 C C . LEU A 1 91 ? 0.703 4.596 17.088 1.00 73.94 91 LEU A C 1
ATOM 735 O O . LEU A 1 91 ? 1.274 4.849 18.135 1.00 73.94 91 LEU A O 1
ATOM 739 N N . ALA A 1 92 ? 1.237 3.785 16.169 1.00 66.50 92 ALA A N 1
ATOM 740 C CA . ALA A 1 92 ? 2.557 3.166 16.323 1.00 66.50 92 ALA A CA 1
ATOM 741 C C . ALA A 1 92 ? 3.723 4.169 16.196 1.00 66.50 92 ALA A C 1
ATOM 743 O O . ALA A 1 92 ? 4.880 3.778 16.310 1.00 66.50 92 ALA A O 1
ATOM 744 N N . MET A 1 93 ? 3.428 5.439 15.896 1.00 60.94 93 MET A N 1
ATOM 745 C CA . MET A 1 93 ? 4.405 6.526 15.779 1.00 60.94 93 MET A CA 1
ATOM 746 C C . MET A 1 93 ? 4.276 7.560 16.911 1.00 60.94 93 MET A C 1
ATOM 748 O O . MET A 1 93 ? 4.800 8.666 16.773 1.00 60.94 93 MET A O 1
ATOM 752 N N . VAL A 1 94 ? 3.543 7.230 17.982 1.00 53.62 94 VAL A N 1
ATOM 753 C CA . VAL A 1 94 ? 3.365 8.057 19.188 1.00 53.62 94 VAL A CA 1
ATOM 754 C C . VAL A 1 94 ? 4.136 7.448 20.349 1.00 53.62 94 VAL A C 1
ATOM 756 O O . VAL A 1 94 ? 4.137 6.202 20.452 1.00 53.62 94 VAL A O 1
#

Radius of gyration: 12.66 Å; Cα contacts (8 Å, |Δi|>4): 172; chains: 1; bounding box: 31×30×31 Å

Sequence (94 aa):
MFPDVPGYRVQECLHTSDPRIVYRAVDADDRPVVLKTLSPRYPLRRDVAEIRREFELMRRLRIPGVMQVERCVEHGAGNVAIVMEPFGRSLAMV

Nearest PDB structures (foldseek):
  3wyx-assembly1_A  TM=7.728E-01  e=4.763E-03  Homo sapiens
  6h3k-assembly1_A  TM=7.571E-01  e=3.822E-03  Homo sapiens
  4jt3-assembly1_A  TM=7.751E-01  e=5.935E-03  Homo sapiens
  5ehy-assembly1_A  TM=7.546E-01  e=6.271E-03  Homo sapiens
  4neu-assembly1_A  TM=7.352E-01  e=1.029E-02  Homo sapiens

Mean predicted aligned error: 3.52 Å

Solvent-accessible surface area (backbone atoms only — not comparable to full-atom values): 5603 Å² total; per-residue (Å²): 134,81,78,72,41,82,66,46,50,72,76,44,81,73,46,79,55,90,62,36,30,31,28,40,28,23,40,83,84,67,46,71,30,28,38,41,32,60,64,54,72,72,62,54,73,66,60,44,51,49,54,54,51,49,50,56,50,40,57,69,52,82,46,94,95,50,77,54,52,80,51,77,43,71,30,61,82,82,37,50,32,38,35,27,63,68,74,91,77,66,72,92,78,110